Protein AF-A0A2D4G549-F1 (afdb_monomer_lite)

InterPro domains:
  IPR012918 RTP801-like [PF07809] (9-98)
  IPR012918 RTP801-like [PTHR12478] (1-100)
  IPR038281 RTP801-like, C-terminal domain superfamily [G3DSA:3.90.470.40] (1-102)

Foldseek 3Di:
DVVLQVLQCQFDFPDNDGDHDGDDPVRVVVVVVVQQVVQVPPVVGSQLEWEFEWEDEDPDIGGRDTDRNHPVHHRPYYDYHYHYDDPPPDVVVCVVPVPDDD

pLDDT: mean 87.54, std 15.13, range [37.81, 98.56]

Structure (mmCIF, N/CA/C/O backbone):
data_AF-A0A2D4G549-F1
#
_entry.id   AF-A0A2D4G549-F1
#
loop_
_atom_site.group_PDB
_atom_site.id
_atom_site.type_symbol
_atom_site.label_atom_id
_atom_site.label_alt_id
_atom_site.label_comp_id
_atom_site.label_asym_id
_atom_site.label_entity_id
_atom_site.label_seq_id
_atom_site.pdbx_PDB_ins_code
_atom_site.Cartn_x
_atom_site.Cartn_y
_atom_site.Cartn_z
_atom_site.occupancy
_atom_site.B_iso_or_equiv
_atom_site.auth_seq_id
_atom_site.auth_comp_id
_atom_site.auth_asym_id
_atom_site.auth_atom_i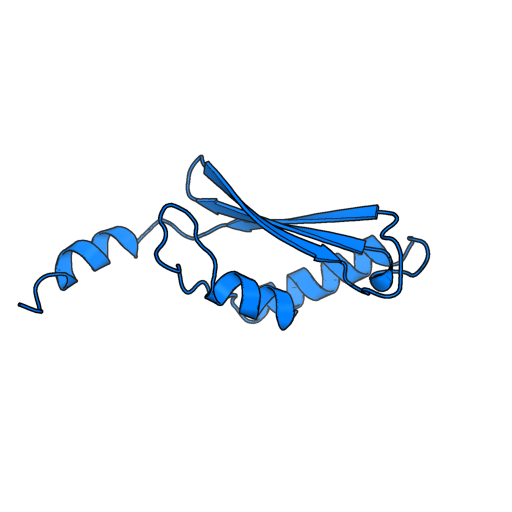d
_atom_site.pdbx_PDB_model_num
ATOM 1 N N . MET A 1 1 ? 3.220 7.361 0.891 1.00 92.62 1 MET A N 1
ATOM 2 C CA . MET A 1 1 ? 2.599 7.597 2.219 1.00 92.62 1 MET A CA 1
ATOM 3 C C . MET A 1 1 ? 1.684 8.809 2.305 1.00 92.62 1 MET A C 1
ATOM 5 O O . MET A 1 1 ? 0.569 8.623 2.769 1.00 92.62 1 MET A O 1
ATOM 9 N N . LYS A 1 2 ? 2.079 10.014 1.854 1.00 93.94 2 LYS A N 1
ATOM 10 C CA . LYS A 1 2 ? 1.212 11.214 1.942 1.00 93.94 2 LYS A CA 1
ATOM 11 C C . LYS A 1 2 ? -0.199 10.992 1.378 1.00 93.94 2 LYS A C 1
ATOM 13 O O . LYS A 1 2 ? -1.166 11.366 2.025 1.00 93.94 2 LYS A O 1
ATOM 18 N N . LEU A 1 3 ? -0.306 10.342 0.215 1.00 93.81 3 LEU A N 1
ATOM 19 C CA . LEU A 1 3 ? -1.595 10.036 -0.411 1.00 93.81 3 LEU A CA 1
ATOM 20 C C . LEU A 1 3 ? -2.472 9.145 0.481 1.00 93.81 3 LEU A C 1
ATOM 22 O O . LEU A 1 3 ? -3.582 9.542 0.800 1.00 93.81 3 LEU A O 1
ATOM 26 N N . ILE A 1 4 ? -1.929 8.034 0.992 1.00 95.75 4 ILE A N 1
ATOM 27 C CA . ILE A 1 4 ? -2.621 7.144 1.944 1.00 95.75 4 ILE A CA 1
ATOM 28 C C . ILE A 1 4 ? -3.131 7.931 3.162 1.00 95.75 4 ILE A C 1
ATOM 30 O O . ILE A 1 4 ? -4.281 7.779 3.556 1.00 95.75 4 ILE A O 1
ATOM 34 N N . GLN A 1 5 ? -2.314 8.819 3.739 1.00 95.81 5 GLN A N 1
ATOM 35 C CA . GLN A 1 5 ? -2.736 9.639 4.881 1.00 95.81 5 GLN A CA 1
ATOM 36 C C . GLN A 1 5 ? -3.872 10.611 4.525 1.00 95.81 5 GLN A C 1
ATOM 38 O O . GLN A 1 5 ? -4.798 10.783 5.315 1.00 95.81 5 GLN A O 1
ATOM 43 N N . VAL A 1 6 ? -3.823 11.242 3.347 1.00 94.62 6 VAL A N 1
ATOM 44 C CA . VAL A 1 6 ? -4.888 12.139 2.865 1.00 94.62 6 VAL A CA 1
ATOM 45 C C . VAL A 1 6 ? -6.180 11.367 2.597 1.00 94.62 6 VAL A C 1
ATOM 47 O O . VAL A 1 6 ? -7.251 11.842 2.976 1.00 94.62 6 VAL A O 1
ATOM 50 N N . THR A 1 7 ? -6.085 10.182 1.994 1.00 94.62 7 THR A N 1
ATOM 51 C CA . THR A 1 7 ? -7.215 9.273 1.773 1.00 94.62 7 THR A CA 1
ATOM 52 C C . THR A 1 7 ? -7.853 8.877 3.104 1.00 94.62 7 THR A C 1
ATOM 54 O O . THR A 1 7 ? -9.057 9.048 3.287 1.00 94.62 7 THR A O 1
ATOM 57 N N . LEU A 1 8 ? -7.050 8.452 4.085 1.00 93.94 8 LEU A N 1
ATOM 58 C CA . LEU A 1 8 ? -7.531 8.097 5.423 1.00 93.94 8 LEU A CA 1
ATOM 59 C C . LEU A 1 8 ? -8.208 9.270 6.141 1.00 93.94 8 LEU A C 1
ATOM 61 O O . LEU A 1 8 ? -9.239 9.081 6.782 1.00 93.94 8 LEU A O 1
ATOM 65 N N . ASN A 1 9 ? -7.698 10.494 5.984 1.00 92.31 9 ASN A N 1
ATOM 66 C CA . ASN A 1 9 ? -8.312 11.689 6.570 1.00 92.31 9 ASN A CA 1
ATOM 67 C C . ASN A 1 9 ? -9.735 11.956 6.031 1.00 92.31 9 ASN A C 1
ATOM 69 O O . ASN A 1 9 ? -10.553 12.586 6.702 1.00 92.31 9 ASN A O 1
ATOM 73 N N . LYS A 1 10 ? -10.043 11.466 4.826 1.00 90.50 10 LYS A N 1
ATOM 74 C CA . LYS A 1 10 ? -11.338 11.639 4.151 1.00 90.50 10 LYS A CA 1
ATOM 75 C C . LYS A 1 10 ? -12.187 10.361 4.135 1.00 90.50 10 LYS A C 1
ATOM 77 O O . LYS A 1 10 ? -13.270 10.379 3.548 1.00 90.50 10 LYS A O 1
ATOM 82 N N . ALA A 1 11 ? -11.722 9.279 4.762 1.00 89.38 11 ALA A N 1
ATOM 83 C CA . ALA A 1 11 ? -12.349 7.964 4.692 1.00 89.38 11 ALA A CA 1
ATOM 84 C C . ALA A 1 11 ? -13.785 7.975 5.238 1.00 89.38 11 ALA A C 1
ATOM 86 O O . ALA A 1 11 ? -14.099 8.670 6.203 1.00 89.38 11 ALA A O 1
ATOM 87 N N . LYS A 1 12 ? -14.671 7.174 4.643 1.00 86.69 12 LYS A N 1
ATOM 88 C CA . LYS A 1 12 ? -16.075 7.033 5.055 1.00 86.69 12 LYS A CA 1
ATOM 89 C C . LYS A 1 12 ? -16.343 5.572 5.409 1.00 86.69 12 LYS A C 1
ATOM 91 O O . LYS A 1 12 ? -16.543 4.766 4.515 1.00 86.69 12 LYS A O 1
ATOM 96 N N . LEU A 1 13 ? -16.310 5.230 6.700 1.00 82.12 13 LEU A N 1
ATOM 97 C CA . LEU A 1 13 ? -16.409 3.828 7.141 1.00 82.12 13 LEU A CA 1
ATOM 98 C C . LEU A 1 13 ? -17.861 3.320 7.248 1.00 82.12 13 LEU A C 1
ATOM 100 O O . LEU A 1 13 ? -18.165 2.232 6.791 1.00 82.12 13 LEU A O 1
ATOM 104 N N . TYR A 1 14 ? -18.781 4.099 7.829 1.00 67.94 14 TYR A N 1
ATOM 105 C CA . TYR A 1 14 ? -20.170 3.647 8.075 1.00 67.94 14 TYR A CA 1
ATOM 106 C C . TYR A 1 14 ? -21.254 4.648 7.657 1.00 67.94 14 TYR A C 1
ATOM 108 O O . TYR A 1 14 ? -22.442 4.360 7.759 1.00 67.94 14 TYR A O 1
ATOM 116 N N . SER A 1 15 ? -20.878 5.855 7.235 1.00 67.38 15 SER A N 1
ATOM 117 C CA . SER A 1 15 ? -21.832 6.907 6.876 1.00 67.38 15 SER A CA 1
ATOM 118 C C . SER A 1 15 ? -21.233 7.845 5.836 1.00 67.38 15 SER A C 1
ATOM 120 O O . SER A 1 15 ? -20.021 7.863 5.632 1.00 67.38 15 SER A O 1
ATOM 122 N N . ASN A 1 16 ? -22.059 8.713 5.251 1.00 65.25 16 ASN A N 1
ATOM 123 C CA . ASN A 1 16 ? -21.572 9.782 4.377 1.00 65.25 16 ASN A CA 1
ATOM 124 C C . ASN A 1 16 ? -20.676 10.815 5.091 1.00 65.25 16 ASN A C 1
ATOM 126 O O . ASN A 1 16 ? -20.091 11.665 4.413 1.00 65.25 16 ASN A O 1
ATOM 130 N N . ARG A 1 17 ? -20.543 10.758 6.428 1.00 68.81 17 ARG A N 1
ATOM 131 C CA . ARG A 1 17 ? -19.662 11.646 7.193 1.00 68.81 17 ARG A CA 1
ATOM 132 C C . ARG A 1 17 ? -18.212 11.137 7.180 1.00 68.81 17 ARG A C 1
ATOM 134 O O . ARG A 1 17 ? -17.979 9.963 7.478 1.00 68.81 17 ARG A O 1
ATOM 141 N N . PRO A 1 18 ? -17.232 12.011 6.887 1.00 72.62 18 PRO A N 1
ATOM 142 C CA . PRO A 1 18 ? -15.824 11.641 6.890 1.00 72.62 18 PRO A CA 1
ATOM 143 C C . PRO A 1 18 ? -15.350 11.301 8.307 1.00 72.62 18 PRO A C 1
ATOM 145 O O . PRO A 1 18 ? -15.545 12.061 9.256 1.00 72.62 18 PRO A O 1
ATOM 148 N N . SER A 1 19 ? -14.700 10.151 8.431 1.00 75.06 19 SER A N 1
ATOM 149 C CA . SER A 1 19 ? -13.953 9.709 9.601 1.00 75.06 19 SER A CA 1
ATOM 150 C C . SER A 1 19 ? -12.528 10.221 9.415 1.00 75.06 19 SER A C 1
ATOM 152 O O . SER A 1 19 ? -11.808 9.728 8.557 1.00 75.06 19 SER A O 1
ATOM 154 N N . ARG A 1 20 ? -12.132 11.269 10.145 1.00 86.25 20 ARG A N 1
ATOM 155 C CA . ARG A 1 20 ? -10.791 11.870 10.031 1.00 86.25 20 ARG A CA 1
ATOM 156 C C . ARG A 1 20 ? -9.730 10.948 10.640 1.00 86.25 20 ARG A C 1
ATOM 158 O O . ARG A 1 20 ? -9.278 11.188 11.757 1.00 86.25 20 ARG A O 1
ATOM 165 N N . LEU A 1 21 ? -9.386 9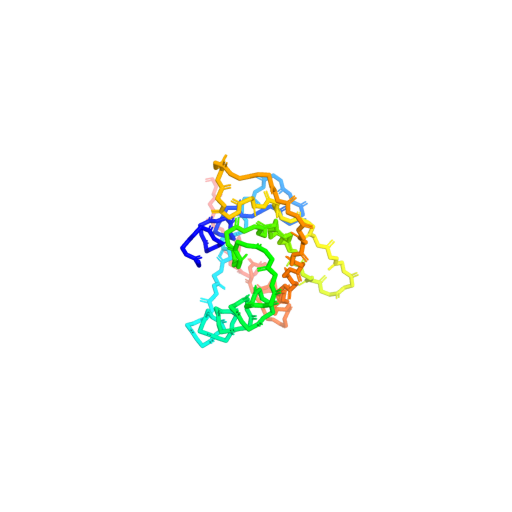.866 9.945 1.00 91.12 21 LEU A N 1
ATOM 166 C CA . LEU A 1 21 ? -8.429 8.875 10.430 1.00 91.12 21 LEU A CA 1
ATOM 167 C C . LEU A 1 21 ? -6.996 9.394 10.275 1.00 91.12 21 LEU A C 1
ATOM 169 O O . LEU A 1 21 ? -6.644 10.013 9.270 1.00 91.12 21 LEU A O 1
ATOM 173 N N . CYS A 1 22 ? -6.163 9.095 11.268 1.00 92.25 22 CYS A N 1
ATOM 174 C CA . CYS A 1 22 ? -4.754 9.468 11.300 1.00 92.25 22 CYS A CA 1
ATOM 175 C C . CYS A 1 22 ? -3.892 8.227 11.534 1.00 92.25 22 CYS A C 1
ATOM 177 O O . CYS A 1 22 ? -4.270 7.334 12.291 1.00 92.25 22 CYS A O 1
ATOM 179 N N . MET A 1 23 ? -2.716 8.192 10.908 1.00 93.12 23 MET A N 1
ATOM 180 C CA . MET A 1 23 ? -1.716 7.150 11.142 1.00 93.12 23 MET A CA 1
ATOM 181 C C . MET A 1 23 ? -0.643 7.662 12.112 1.00 93.12 23 MET A C 1
ATOM 183 O O . MET A 1 23 ? -0.123 8.756 11.880 1.00 93.12 23 MET A O 1
ATOM 187 N N . PRO A 1 24 ? -0.265 6.888 13.144 1.00 94.69 24 PRO A N 1
ATOM 188 C CA . PRO A 1 24 ? 0.924 7.167 13.949 1.00 94.69 24 PRO A CA 1
ATOM 189 C C . PRO A 1 24 ? 2.206 7.175 13.102 1.00 94.69 24 PRO A C 1
ATOM 191 O O . PRO A 1 24 ? 2.309 6.435 12.120 1.00 94.69 24 PRO A O 1
ATOM 194 N N . ASN A 1 25 ? 3.206 7.970 13.489 1.00 94.38 25 ASN A N 1
ATOM 195 C CA . ASN A 1 25 ? 4.462 8.115 12.735 1.00 94.38 25 ASN A CA 1
ATOM 196 C C . ASN A 1 25 ? 5.242 6.796 12.626 1.00 94.38 25 ASN A C 1
ATOM 198 O O . ASN A 1 25 ? 5.819 6.477 11.581 1.00 94.38 25 ASN A O 1
ATOM 202 N N . GLU A 1 26 ? 5.215 5.997 13.686 1.00 95.88 26 GLU A N 1
ATOM 203 C CA . GLU A 1 26 ? 5.835 4.677 13.747 1.00 95.88 26 GLU A CA 1
ATOM 204 C C . GLU A 1 26 ? 5.165 3.733 12.743 1.00 95.88 26 GLU A C 1
ATOM 206 O O . GLU A 1 26 ? 5.853 3.060 11.972 1.00 95.88 26 GLU A O 1
ATOM 211 N N . LEU A 1 27 ? 3.827 3.760 12.676 1.00 96.31 27 LEU A N 1
ATOM 212 C CA . LEU A 1 27 ? 3.052 2.965 11.724 1.00 96.31 27 LEU A CA 1
ATOM 213 C C . LEU A 1 27 ? 3.353 3.382 10.281 1.00 96.31 27 LEU A C 1
ATOM 215 O O . LEU A 1 27 ? 3.549 2.523 9.426 1.00 96.31 27 LEU A O 1
ATOM 219 N N . ILE A 1 28 ? 3.448 4.687 10.002 1.00 97.12 28 ILE A N 1
ATOM 220 C CA . ILE A 1 28 ? 3.833 5.193 8.675 1.00 97.12 28 ILE A CA 1
ATOM 221 C C . ILE A 1 28 ? 5.201 4.636 8.274 1.00 97.12 28 ILE A C 1
ATOM 223 O O . ILE A 1 28 ? 5.372 4.170 7.146 1.00 97.12 28 ILE A O 1
ATOM 227 N N . THR A 1 29 ? 6.167 4.656 9.192 1.00 97.62 29 THR A N 1
ATOM 228 C CA . THR A 1 29 ? 7.530 4.175 8.937 1.00 97.62 29 THR A CA 1
ATOM 229 C C . THR A 1 29 ? 7.556 2.672 8.661 1.00 97.62 29 THR A C 1
ATOM 231 O O . THR A 1 29 ? 8.196 2.237 7.704 1.00 97.62 29 THR A O 1
ATOM 234 N N . GLN A 1 30 ? 6.843 1.880 9.465 1.00 98.06 30 GLN A N 1
ATOM 235 C CA . GLN A 1 30 ? 6.759 0.427 9.298 1.00 98.06 30 GLN A CA 1
ATOM 236 C C . GLN A 1 30 ? 6.073 0.046 7.985 1.00 98.06 30 GLN A C 1
ATOM 238 O O . GLN A 1 30 ? 6.643 -0.707 7.200 1.00 98.06 30 GLN A O 1
ATOM 243 N N . VAL A 1 31 ? 4.910 0.638 7.697 1.00 98.00 31 VAL A N 1
ATOM 244 C CA . VAL A 1 31 ? 4.175 0.394 6.448 1.00 98.00 31 VAL A CA 1
ATOM 245 C C . VAL A 1 31 ? 5.021 0.780 5.235 1.00 98.00 31 VAL A C 1
ATOM 247 O O . VAL A 1 31 ? 5.066 0.037 4.263 1.00 98.00 31 VAL A O 1
ATOM 250 N N . SER A 1 32 ? 5.750 1.900 5.290 1.00 97.50 32 SER A N 1
ATOM 251 C CA . SER A 1 32 ? 6.630 2.312 4.185 1.00 97.50 32 SER A CA 1
ATOM 252 C C . SER A 1 32 ? 7.704 1.272 3.879 1.00 97.50 32 SER A C 1
ATOM 254 O O . SER A 1 32 ? 7.942 0.958 2.715 1.00 97.50 32 SER A O 1
ATOM 256 N N . LYS A 1 33 ? 8.362 0.752 4.923 1.00 98.31 33 LYS A N 1
ATOM 257 C CA . LYS A 1 33 ? 9.412 -0.262 4.781 1.00 98.31 33 LYS A CA 1
ATOM 258 C C . LYS A 1 33 ? 8.852 -1.554 4.200 1.00 98.31 33 LYS A C 1
ATOM 260 O O . LYS A 1 33 ? 9.458 -2.102 3.288 1.00 98.31 33 LYS A O 1
ATOM 265 N N . GLU A 1 34 ? 7.692 -1.988 4.681 1.00 98.44 34 GLU A N 1
ATOM 266 C CA . GLU A 1 34 ? 7.068 -3.229 4.228 1.00 98.44 34 GLU A CA 1
ATOM 267 C C . GLU A 1 34 ? 6.600 -3.146 2.771 1.00 98.44 34 GLU A C 1
ATOM 269 O O . GLU A 1 34 ? 6.902 -4.031 1.977 1.00 98.44 34 GLU A O 1
ATOM 274 N N . LEU A 1 35 ? 5.954 -2.042 2.373 1.00 98.25 35 LEU A N 1
ATOM 275 C CA . LEU A 1 35 ? 5.547 -1.831 0.979 1.00 98.25 35 LEU A CA 1
ATOM 276 C C . LEU A 1 35 ? 6.749 -1.878 0.024 1.00 98.25 35 LEU A C 1
ATOM 278 O O . LEU A 1 35 ? 6.662 -2.468 -1.050 1.00 98.25 35 LEU A O 1
ATOM 282 N N . LEU A 1 36 ? 7.880 -1.281 0.416 1.00 98.31 36 LEU A N 1
ATOM 283 C CA . LEU A 1 36 ? 9.114 -1.340 -0.370 1.00 98.31 36 LEU A CA 1
ATOM 284 C C . LEU A 1 36 ? 9.718 -2.747 -0.394 1.00 98.31 36 LEU A C 1
ATOM 286 O O . LEU A 1 36 ? 10.192 -3.178 -1.442 1.00 98.31 36 LEU A O 1
ATOM 290 N N . HIS A 1 37 ? 9.703 -3.453 0.738 1.00 98.25 37 HIS A N 1
ATOM 291 C CA . HIS A 1 37 ? 10.237 -4.808 0.846 1.00 98.25 37 HIS A CA 1
ATOM 292 C C . HIS A 1 37 ? 9.487 -5.785 -0.063 1.00 98.25 37 HIS A C 1
ATOM 294 O O . HIS A 1 37 ? 10.118 -6.491 -0.850 1.00 98.25 37 HIS A O 1
ATOM 300 N N . LEU A 1 38 ? 8.152 -5.766 -0.008 1.00 98.31 38 LEU A N 1
ATOM 301 C CA . LEU A 1 38 ? 7.299 -6.625 -0.828 1.00 98.31 38 LEU A CA 1
ATOM 302 C C . LEU A 1 38 ? 7.420 -6.290 -2.317 1.00 98.31 38 LEU A C 1
ATOM 304 O O . LEU A 1 38 ? 7.487 -7.188 -3.148 1.00 98.31 38 LEU A O 1
ATOM 308 N N . ALA A 1 39 ? 7.511 -5.005 -2.661 1.00 98.38 39 ALA A N 1
ATOM 309 C CA . ALA A 1 39 ? 7.582 -4.583 -4.053 1.00 98.38 39 ALA A CA 1
ATOM 310 C C . ALA A 1 39 ? 8.969 -4.746 -4.698 1.00 98.38 39 ALA A C 1
ATOM 312 O O . ALA A 1 39 ? 9.070 -4.686 -5.918 1.00 98.38 39 ALA A O 1
ATOM 313 N N . TYR A 1 40 ? 10.052 -4.921 -3.930 1.00 97.00 40 TYR A N 1
ATOM 314 C CA . TYR A 1 40 ? 11.422 -4.898 -4.471 1.00 97.00 40 TYR A CA 1
ATOM 315 C C . TYR A 1 40 ? 11.681 -5.952 -5.562 1.00 97.00 40 TYR A C 1
ATOM 317 O O . TYR A 1 40 ? 12.502 -5.726 -6.450 1.00 97.00 40 TYR A O 1
ATOM 325 N N . ARG A 1 41 ? 10.993 -7.099 -5.507 1.00 96.12 41 ARG A N 1
ATOM 326 C CA . ARG A 1 41 ? 11.166 -8.195 -6.476 1.00 96.12 41 ARG A CA 1
ATOM 327 C C . ARG A 1 41 ? 10.197 -8.128 -7.655 1.00 96.12 41 ARG A C 1
ATOM 329 O O . ARG A 1 41 ? 10.311 -8.950 -8.559 1.00 96.12 41 ARG A O 1
ATOM 336 N N . GLU A 1 42 ? 9.287 -7.163 -7.651 1.00 98.44 42 GLU A N 1
ATOM 337 C CA . GLU A 1 42 ? 8.269 -7.022 -8.681 1.00 98.44 42 GLU A CA 1
ATOM 338 C C . GLU A 1 42 ? 8.758 -6.143 -9.842 1.00 98.44 42 GLU A C 1
ATOM 340 O O . GLU A 1 42 ? 9.541 -5.202 -9.638 1.00 98.44 42 GLU A O 1
ATOM 345 N N . PRO A 1 43 ? 8.292 -6.395 -11.079 1.00 97.00 43 PRO A N 1
ATOM 346 C CA . PRO A 1 43 ? 8.530 -5.497 -12.201 1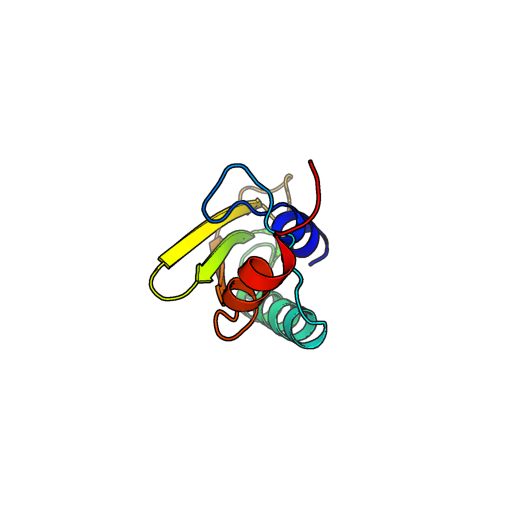.00 97.00 43 PRO A CA 1
ATOM 347 C C . PRO A 1 43 ? 8.116 -4.061 -11.860 1.00 97.00 43 PRO A C 1
ATOM 349 O O . PRO A 1 43 ? 7.056 -3.823 -11.286 1.00 97.00 43 PRO A O 1
ATOM 352 N N . CYS A 1 44 ? 8.964 -3.092 -12.214 1.00 97.06 44 CYS A N 1
ATOM 353 C CA . CYS A 1 44 ? 8.782 -1.667 -11.895 1.00 97.06 44 CYS A CA 1
ATOM 354 C C . CYS A 1 44 ? 8.773 -1.324 -10.388 1.00 97.06 44 CYS A C 1
ATOM 356 O O . CYS A 1 44 ? 8.567 -0.159 -10.028 1.00 97.06 44 CYS A O 1
ATOM 358 N N . GLY A 1 45 ? 9.052 -2.288 -9.505 1.00 98.12 45 GLY A N 1
ATOM 359 C CA . GLY A 1 45 ? 9.045 -2.098 -8.060 1.00 98.12 45 GLY A CA 1
ATOM 360 C C . GLY A 1 45 ? 7.703 -1.570 -7.552 1.00 98.12 45 GLY A C 1
ATOM 361 O O . GLY A 1 45 ? 6.645 -1.848 -8.111 1.00 98.12 45 GLY A O 1
ATOM 362 N N . LEU A 1 46 ? 7.738 -0.711 -6.528 1.00 98.00 46 LEU A N 1
ATOM 363 C CA . LEU A 1 46 ? 6.520 -0.141 -5.932 1.00 98.00 46 LEU A CA 1
ATOM 364 C C . LEU A 1 46 ? 5.661 0.649 -6.936 1.00 98.00 46 LEU A C 1
ATOM 366 O O . LEU A 1 46 ? 4.460 0.779 -6.734 1.00 98.00 46 LEU A O 1
ATOM 370 N N . ARG A 1 47 ? 6.244 1.157 -8.029 1.00 98.00 47 ARG A N 1
ATOM 371 C CA . ARG A 1 47 ? 5.501 1.900 -9.060 1.00 98.00 47 ARG A CA 1
ATOM 372 C C . ARG A 1 47 ? 4.508 1.018 -9.819 1.00 98.00 47 ARG A C 1
ATOM 374 O O . ARG A 1 47 ? 3.500 1.534 -10.281 1.00 98.00 47 ARG A O 1
ATOM 381 N N . GLY A 1 48 ? 4.777 -0.285 -9.926 1.00 98.12 48 GLY A N 1
ATOM 382 C CA . GLY A 1 48 ? 3.876 -1.260 -10.552 1.00 98.12 48 GLY A CA 1
ATOM 383 C C . GLY A 1 48 ? 2.737 -1.734 -9.643 1.00 98.12 48 GLY A C 1
ATOM 384 O O . GLY A 1 48 ? 1.956 -2.590 -10.054 1.00 98.12 48 GLY A O 1
ATOM 385 N N . ALA A 1 49 ? 2.640 -1.213 -8.415 1.00 98.31 49 ALA A N 1
ATOM 386 C CA . ALA A 1 49 ? 1.658 -1.662 -7.440 1.00 98.31 49 ALA A CA 1
ATOM 387 C C . ALA A 1 49 ? 0.310 -0.938 -7.579 1.00 98.31 49 ALA A C 1
ATOM 389 O O . ALA A 1 49 ? 0.244 0.290 -7.716 1.00 98.31 49 ALA A O 1
ATOM 390 N N . LEU A 1 50 ? -0.769 -1.701 -7.410 1.00 98.44 50 LEU A N 1
ATOM 391 C CA . LEU A 1 50 ? -2.066 -1.201 -6.963 1.00 98.44 50 LEU A CA 1
ATOM 392 C C . LEU A 1 50 ? -2.153 -1.389 -5.445 1.00 98.44 50 LEU A C 1
ATOM 394 O O . LEU A 1 50 ? -2.068 -2.512 -4.951 1.00 98.44 50 LEU A O 1
ATOM 398 N N . ILE A 1 51 ? -2.306 -0.307 -4.688 1.00 98.38 51 ILE A N 1
ATOM 399 C CA . ILE A 1 51 ? -2.512 -0.384 -3.239 1.00 98.38 51 ILE A CA 1
ATOM 400 C C . ILE A 1 51 ? -4.011 -0.457 -2.972 1.00 98.38 51 ILE A C 1
ATOM 402 O O . ILE A 1 51 ? -4.732 0.497 -3.246 1.00 98.38 51 ILE A O 1
ATOM 406 N N . ASP A 1 52 ? -4.461 -1.569 -2.405 1.00 98.31 52 ASP A N 1
ATOM 407 C CA . ASP A 1 52 ? -5.841 -1.773 -1.965 1.00 98.31 52 ASP A CA 1
ATOM 408 C C . ASP A 1 52 ? -5.929 -1.457 -0.465 1.00 98.31 52 ASP A C 1
ATOM 410 O O . ASP A 1 52 ? -5.409 -2.198 0.370 1.00 98.31 52 ASP A O 1
ATOM 414 N N . LEU A 1 53 ? -6.473 -0.286 -0.118 1.00 97.88 53 LEU A N 1
ATOM 415 C CA . LEU A 1 53 ? -6.463 0.243 1.246 1.00 97.88 53 LEU A CA 1
ATOM 416 C C . LEU A 1 53 ? -7.760 -0.102 1.976 1.00 97.88 53 LEU A C 1
ATOM 418 O O . LEU A 1 53 ? -8.833 0.384 1.614 1.00 97.88 53 LEU A O 1
ATOM 422 N N . CYS A 1 54 ? -7.636 -0.834 3.081 1.00 95.81 54 CYS A N 1
ATOM 423 C CA . CYS A 1 54 ? -8.755 -1.272 3.905 1.00 95.81 54 CYS A CA 1
ATOM 424 C C . CYS A 1 54 ? -8.586 -0.854 5.370 1.00 95.81 54 CYS A C 1
ATOM 426 O O . CYS A 1 54 ? -7.471 -0.777 5.894 1.00 95.81 54 CYS A O 1
ATOM 428 N N . VAL A 1 55 ? -9.706 -0.613 6.057 1.00 94.81 55 VAL A N 1
ATOM 429 C CA . VAL A 1 55 ? -9.744 -0.328 7.497 1.00 94.81 55 VAL A CA 1
ATOM 430 C C . VAL A 1 55 ? -10.661 -1.317 8.206 1.00 94.81 55 VAL A C 1
ATOM 432 O O . VAL A 1 55 ? -11.872 -1.337 8.001 1.00 94.81 55 VAL A O 1
ATOM 435 N N . GLU A 1 56 ? -10.084 -2.108 9.097 1.00 92.81 56 GLU A N 1
ATOM 436 C CA . GLU A 1 56 ? -10.792 -2.991 10.011 1.00 92.81 56 GLU A CA 1
ATOM 437 C C . GLU A 1 56 ? -11.281 -2.239 11.252 1.00 92.81 56 GLU A C 1
ATOM 439 O O . GLU A 1 56 ? -10.525 -1.524 11.917 1.00 92.81 56 GLU A O 1
ATOM 444 N N . GLN A 1 57 ? -12.545 -2.461 11.611 1.00 87.31 57 GLN A N 1
ATOM 445 C CA . GLN A 1 57 ? -13.148 -1.996 12.855 1.00 87.31 57 GLN A CA 1
ATOM 446 C C . GLN A 1 57 ? -14.018 -3.109 13.456 1.00 87.31 57 GLN A C 1
ATOM 448 O O . GLN A 1 57 ? -15.108 -3.424 12.972 1.00 87.31 57 GLN A O 1
ATOM 453 N N . GLY A 1 58 ? -13.543 -3.712 14.548 1.00 85.00 58 GLY A N 1
ATOM 454 C CA . GLY A 1 58 ? -14.213 -4.856 15.166 1.00 85.00 58 GLY A CA 1
ATOM 455 C C . GLY A 1 58 ? -14.222 -6.072 14.235 1.00 85.00 58 GLY A C 1
ATOM 456 O O . GLY A 1 58 ? -13.167 -6.617 13.940 1.00 85.00 58 GLY A O 1
ATOM 457 N N . LYS A 1 59 ? -15.412 -6.507 13.799 1.00 85.50 59 LYS A N 1
ATOM 458 C CA . LYS A 1 59 ? -15.591 -7.630 12.854 1.00 85.50 59 LYS A CA 1
ATOM 459 C C . LYS A 1 59 ? -15.774 -7.188 11.396 1.00 85.50 59 LYS A C 1
ATOM 461 O O . LYS A 1 59 ? -15.914 -8.041 10.528 1.00 85.50 59 LYS A O 1
ATOM 466 N N . ALA A 1 60 ? -15.841 -5.884 11.136 1.00 87.62 60 ALA A N 1
ATOM 467 C CA . ALA A 1 60 ? -16.025 -5.348 9.793 1.00 87.62 60 ALA A CA 1
ATOM 468 C C . ALA A 1 60 ? -14.681 -4.915 9.198 1.00 87.62 60 ALA A C 1
ATOM 470 O O . ALA A 1 60 ? -13.834 -4.383 9.916 1.00 87.62 60 ALA A O 1
ATOM 471 N N . CYS A 1 61 ? -14.531 -5.091 7.887 1.00 91.44 61 CYS A N 1
ATOM 472 C CA . CYS A 1 61 ? -13.417 -4.573 7.102 1.00 91.44 61 CYS A CA 1
ATOM 473 C C . CYS A 1 61 ? -13.980 -3.676 5.998 1.00 91.44 61 CYS A C 1
ATOM 475 O O . CYS A 1 61 ? -14.807 -4.115 5.200 1.00 91.44 61 CYS A O 1
ATOM 477 N N . HIS A 1 62 ? -13.572 -2.411 5.997 1.00 92.06 62 HIS A N 1
ATOM 478 C CA . HIS A 1 62 ? -14.059 -1.395 5.071 1.00 92.06 62 HIS A CA 1
ATOM 479 C C . HIS A 1 62 ? -13.029 -1.148 3.987 1.00 92.06 62 HIS A C 1
ATOM 481 O O . HIS A 1 62 ? -11.921 -0.708 4.292 1.00 92.06 62 HIS A O 1
ATOM 487 N N . SER A 1 63 ? -13.410 -1.370 2.732 1.00 94.38 63 SER A N 1
ATOM 488 C CA . SER A 1 63 ? -12.631 -0.897 1.588 1.00 94.38 63 SER A CA 1
ATOM 489 C C . SER A 1 63 ? -12.666 0.630 1.563 1.00 94.38 63 SER A C 1
ATOM 491 O O . SER A 1 63 ? -13.744 1.222 1.520 1.00 94.38 63 SER A O 1
ATOM 493 N N . VAL A 1 64 ? -11.499 1.271 1.606 1.00 94.75 64 VAL A N 1
ATOM 494 C CA . VAL A 1 64 ? -11.379 2.735 1.600 1.00 94.75 64 VAL A CA 1
ATOM 495 C C . VAL A 1 64 ? -11.149 3.244 0.186 1.00 94.75 64 VAL A C 1
ATOM 497 O O . VAL A 1 64 ? -11.914 4.079 -0.287 1.00 94.75 64 VAL A O 1
ATOM 500 N N . GLU A 1 65 ? -10.097 2.766 -0.479 1.00 95.75 65 GLU A N 1
ATOM 501 C CA . GLU A 1 65 ? -9.726 3.205 -1.826 1.00 95.75 65 GLU A CA 1
ATOM 502 C C . GLU A 1 65 ? -8.728 2.230 -2.462 1.00 95.75 65 GLU A C 1
ATOM 504 O O . GLU A 1 65 ? -7.918 1.619 -1.764 1.00 95.75 65 GLU A O 1
ATOM 509 N N . GLN A 1 66 ? -8.745 2.146 -3.793 1.00 97.19 66 GLN A N 1
ATOM 510 C CA . GLN A 1 66 ? -7.693 1.506 -4.578 1.00 97.19 66 GLN A CA 1
ATOM 511 C C . GLN A 1 66 ? -6.837 2.576 -5.252 1.00 97.19 66 GLN A C 1
ATOM 513 O O . GLN A 1 66 ? -7.348 3.441 -5.961 1.00 97.19 66 GLN A O 1
ATOM 518 N N . ILE A 1 67 ? -5.530 2.527 -5.015 1.00 97.00 67 ILE A N 1
ATOM 519 C CA . ILE A 1 67 ? -4.587 3.580 -5.388 1.00 97.00 67 ILE A CA 1
ATOM 520 C C . ILE A 1 67 ? -3.516 2.985 -6.298 1.00 97.00 67 ILE A C 1
ATOM 522 O O . ILE A 1 67 ? -2.638 2.253 -5.837 1.00 97.00 67 ILE A O 1
ATOM 526 N N . ALA A 1 68 ? -3.548 3.326 -7.586 1.00 97.38 68 ALA A N 1
ATOM 527 C CA . ALA A 1 68 ? -2.417 3.060 -8.472 1.00 97.38 68 ALA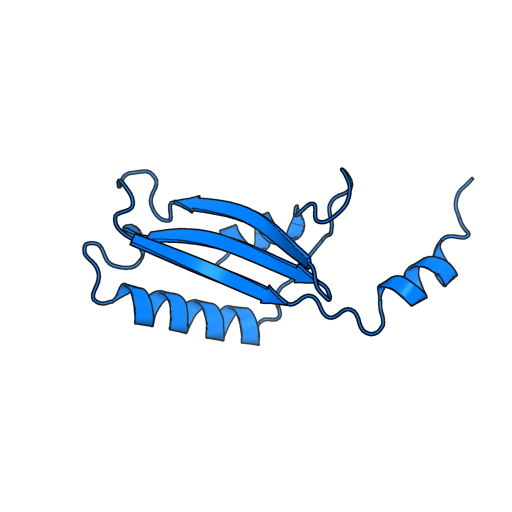 A CA 1
ATOM 528 C C . ALA A 1 68 ? -1.241 3.953 -8.048 1.00 97.38 68 ALA A C 1
ATOM 530 O O . ALA A 1 68 ? -1.390 5.174 -7.963 1.00 97.38 68 ALA A O 1
ATOM 531 N N . VAL A 1 69 ? -0.084 3.356 -7.741 1.00 96.94 69 VAL A N 1
ATOM 532 C CA . VAL A 1 69 ? 1.070 4.122 -7.236 1.00 96.94 69 VAL A CA 1
ATOM 533 C C . VAL A 1 69 ? 1.627 5.068 -8.298 1.00 96.94 69 VAL A C 1
ATOM 535 O O . VAL A 1 69 ? 2.013 6.192 -7.973 1.00 96.94 69 VAL A O 1
ATOM 538 N N . ASP A 1 70 ? 1.658 4.624 -9.552 1.00 97.38 70 ASP A N 1
ATOM 539 C CA . ASP A 1 70 ? 2.099 5.415 -10.694 1.00 97.38 70 ASP A CA 1
ATOM 540 C C . ASP A 1 70 ? 1.010 5.403 -11.783 1.00 97.38 70 ASP A C 1
ATOM 542 O O . ASP A 1 70 ? 0.773 4.357 -12.385 1.00 97.38 70 ASP A O 1
ATOM 546 N N . PRO A 1 71 ? 0.343 6.539 -12.070 1.00 95.00 71 PRO A N 1
ATOM 547 C CA . PRO A 1 71 ? -0.735 6.597 -13.058 1.00 95.00 71 PRO A CA 1
ATOM 548 C C . PRO A 1 71 ? -0.253 6.420 -14.506 1.00 95.00 71 PRO A C 1
ATOM 550 O O . PRO A 1 71 ? -1.077 6.273 -15.404 1.00 95.00 71 PRO A O 1
ATOM 553 N N . SER A 1 72 ? 1.061 6.459 -14.755 1.00 97.62 72 SER A N 1
ATOM 554 C CA . SER A 1 72 ? 1.639 6.213 -16.083 1.00 97.62 72 SER A CA 1
ATOM 555 C C . SER A 1 72 ? 1.882 4.730 -16.380 1.00 97.62 72 SER A C 1
ATOM 557 O O . SER A 1 72 ? 2.232 4.385 -17.509 1.00 97.62 72 SER A O 1
ATOM 559 N N . LEU A 1 73 ? 1.703 3.854 -15.387 1.00 97.06 73 LEU A N 1
ATOM 560 C CA . LEU A 1 73 ? 1.916 2.415 -15.499 1.00 97.06 73 LEU A CA 1
ATOM 561 C C . LEU A 1 73 ? 0.605 1.661 -15.277 1.00 97.06 73 LEU A C 1
ATOM 563 O O . LEU A 1 73 ? -0.217 2.040 -14.445 1.00 97.06 73 LEU A O 1
ATOM 567 N N . VAL A 1 74 ? 0.432 0.549 -15.991 1.00 97.94 74 VAL A N 1
ATOM 568 C CA . VAL A 1 74 ? -0.603 -0.432 -15.648 1.00 97.94 74 VAL A CA 1
ATOM 569 C C . VAL A 1 74 ? -0.095 -1.233 -14.446 1.00 97.94 74 VAL A C 1
ATOM 571 O O . VAL A 1 74 ? 0.984 -1.822 -14.554 1.00 97.94 74 VAL A O 1
ATOM 574 N N . PRO A 1 75 ? -0.821 -1.275 -13.315 1.00 98.12 75 PRO A N 1
ATOM 575 C CA . PRO A 1 75 ? -0.415 -2.092 -12.181 1.00 98.12 75 PRO A CA 1
ATOM 576 C C . PRO A 1 75 ? -0.348 -3.576 -12.552 1.00 98.12 75 PRO A C 1
ATOM 578 O O . PRO A 1 75 ? -1.247 -4.093 -13.215 1.00 98.12 75 PRO A O 1
ATOM 581 N N . THR A 1 76 ? 0.699 -4.268 -12.112 1.00 97.88 76 THR A N 1
ATOM 582 C CA . THR A 1 76 ? 0.925 -5.695 -12.407 1.00 97.88 76 THR A CA 1
ATOM 583 C C . THR A 1 76 ? 0.742 -6.590 -11.186 1.00 97.88 76 THR A C 1
ATOM 585 O O . THR A 1 76 ? 0.577 -7.799 -11.331 1.00 97.88 76 THR A O 1
ATOM 588 N N . PHE A 1 77 ? 0.737 -6.002 -9.989 1.00 98.50 77 PHE A N 1
ATOM 589 C CA . PHE A 1 77 ? 0.496 -6.686 -8.726 1.00 98.50 77 PHE A CA 1
ATOM 590 C C . PHE A 1 77 ? -0.276 -5.782 -7.762 1.00 98.50 77 PHE A C 1
ATOM 592 O O . PHE A 1 77 ? -0.320 -4.557 -7.917 1.00 98.50 77 PHE A O 1
ATOM 599 N N . GLN A 1 78 ? -0.886 -6.395 -6.749 1.00 98.56 78 GLN A N 1
ATOM 600 C CA . GLN A 1 78 ? -1.659 -5.698 -5.729 1.00 98.56 78 GLN A CA 1
ATOM 601 C C . GLN A 1 78 ? -1.024 -5.880 -4.350 1.00 98.56 78 GLN A C 1
ATOM 603 O O . GLN A 1 78 ? -0.636 -6.985 -3.976 1.00 98.56 78 GLN A O 1
ATOM 608 N N . LEU A 1 79 ? -0.970 -4.797 -3.575 1.00 98.44 79 LEU A N 1
ATOM 609 C CA . LEU A 1 79 ? -0.629 -4.811 -2.154 1.00 98.44 79 LEU A CA 1
ATOM 610 C C . LEU A 1 79 ? -1.862 -4.389 -1.352 1.00 98.44 79 LEU A C 1
ATOM 612 O O . LEU A 1 79 ? -2.227 -3.212 -1.346 1.00 98.44 79 LEU A O 1
ATOM 616 N N . THR A 1 80 ? -2.502 -5.337 -0.666 1.00 98.38 80 THR A N 1
ATOM 617 C CA . THR A 1 80 ? -3.639 -5.033 0.213 1.00 98.38 80 THR A CA 1
ATOM 618 C C . THR A 1 80 ? -3.138 -4.585 1.586 1.00 98.38 80 THR A C 1
ATOM 620 O O . THR A 1 80 ? -2.574 -5.368 2.351 1.00 98.38 80 THR A O 1
ATOM 623 N N . LEU A 1 81 ? -3.343 -3.306 1.902 1.00 98.31 81 LEU A N 1
ATOM 624 C CA . LEU A 1 81 ? -2.968 -2.685 3.167 1.00 98.31 81 LEU A CA 1
ATOM 625 C C . LEU A 1 81 ? -4.180 -2.636 4.099 1.00 98.31 81 LEU A C 1
ATOM 627 O O . LEU A 1 81 ? -5.053 -1.781 3.953 1.00 98.31 81 LEU A O 1
ATOM 631 N N . VAL A 1 82 ? -4.200 -3.524 5.093 1.00 97.06 82 VAL A N 1
ATOM 632 C CA . VAL A 1 82 ? -5.261 -3.582 6.107 1.00 97.06 82 VAL A CA 1
ATOM 633 C C . VAL A 1 82 ? -4.808 -2.874 7.382 1.00 97.06 82 VAL A C 1
ATOM 635 O O . VAL A 1 82 ? -3.894 -3.324 8.075 1.00 97.06 82 VAL A O 1
ATOM 638 N N . LEU A 1 83 ? -5.450 -1.754 7.707 1.00 95.62 83 LEU A N 1
ATOM 639 C CA . LEU A 1 83 ? -5.214 -1.002 8.940 1.00 95.62 83 LEU A CA 1
ATOM 640 C C . LEU A 1 83 ? -6.309 -1.305 9.958 1.00 95.62 83 LEU A C 1
ATOM 642 O O . LEU A 1 83 ? -7.469 -1.435 9.596 1.00 95.62 83 LEU A O 1
ATOM 646 N N . ARG A 1 84 ? -5.972 -1.359 11.247 1.00 92.94 84 ARG A N 1
ATOM 647 C CA . ARG A 1 84 ? -6.960 -1.573 12.315 1.00 92.94 84 ARG A CA 1
ATOM 648 C C . ARG A 1 84 ? -7.248 -0.277 13.051 1.00 92.94 84 ARG A C 1
ATOM 650 O O . ARG A 1 84 ? -6.325 0.368 13.548 1.00 92.94 84 ARG A O 1
ATOM 657 N N . LEU A 1 85 ? -8.524 0.079 13.151 1.00 89.06 85 LEU A N 1
ATOM 658 C CA . LEU A 1 85 ? -8.978 1.181 13.985 1.00 89.06 85 LEU A CA 1
ATOM 659 C C . LEU A 1 85 ? -9.134 0.701 15.428 1.00 89.06 85 LEU A C 1
ATOM 661 O O . LEU A 1 85 ? -9.864 -0.256 15.699 1.00 89.06 85 LEU A O 1
ATOM 665 N N . ASP A 1 86 ? -8.477 1.382 16.367 1.00 78.62 86 ASP A N 1
ATOM 666 C CA . ASP A 1 86 ? -8.648 1.071 17.782 1.00 78.62 86 ASP A CA 1
ATOM 667 C C . ASP A 1 86 ? -10.056 1.476 18.244 1.00 78.62 86 ASP A C 1
ATOM 669 O O . ASP A 1 86 ? -10.413 2.653 18.324 1.00 78.62 86 ASP A O 1
ATOM 673 N N . SER A 1 87 ? -10.890 0.478 18.523 1.00 65.06 87 SER A N 1
ATOM 674 C CA . SER A 1 87 ? -12.289 0.662 18.902 1.00 65.06 87 SER A CA 1
ATOM 675 C C . SER A 1 87 ? -12.493 0.826 20.408 1.00 65.06 87 SER A C 1
ATOM 677 O O . SER A 1 87 ? -13.637 0.904 20.860 1.00 65.06 87 SER A O 1
ATOM 679 N N . ARG A 1 88 ? -11.425 0.808 21.217 1.00 63.16 88 ARG A N 1
ATOM 680 C CA . ARG A 1 88 ? -11.581 0.531 22.651 1.00 63.16 88 ARG A CA 1
ATOM 681 C C . ARG A 1 88 ? -12.113 1.702 23.481 1.00 63.16 88 ARG A C 1
ATOM 683 O O . ARG A 1 88 ? -12.715 1.427 24.516 1.00 63.16 88 ARG A O 1
ATOM 690 N N . LEU A 1 89 ? -11.975 2.967 23.057 1.00 53.38 89 LEU A N 1
ATOM 691 C CA . LEU A 1 89 ? -12.331 4.115 23.922 1.00 53.38 89 LEU A CA 1
ATOM 692 C C . LEU A 1 89 ? -13.056 5.297 23.242 1.00 53.38 89 LEU A C 1
ATOM 694 O O . LEU A 1 89 ? -13.932 5.897 23.858 1.00 53.38 89 LEU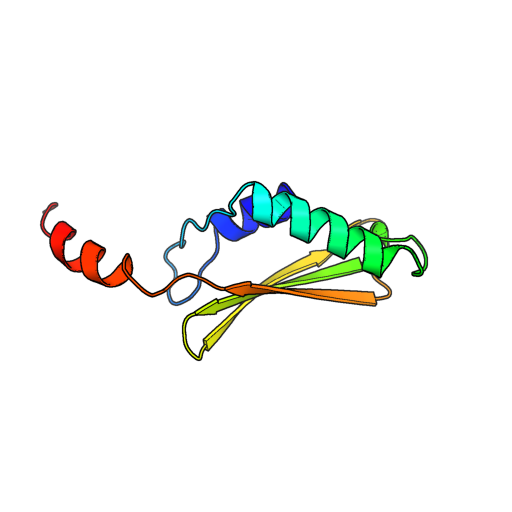 A O 1
ATOM 698 N N . TRP A 1 90 ? -12.768 5.629 21.981 1.00 58.50 90 TRP A N 1
ATOM 699 C CA . TRP A 1 90 ? -13.234 6.893 21.381 1.00 58.50 90 TRP A CA 1
ATOM 700 C C . TRP A 1 90 ? -14.745 6.983 21.054 1.00 58.50 90 TRP A C 1
ATOM 702 O O . TRP A 1 90 ? -15.351 8.009 21.369 1.00 58.50 90 TRP A O 1
ATOM 712 N N . PRO A 1 91 ? -15.416 5.942 20.507 1.00 57.22 91 PRO A N 1
ATOM 713 C CA . PRO A 1 91 ? -16.844 6.032 20.168 1.00 57.22 91 PRO A CA 1
ATOM 714 C C . PRO A 1 91 ? -17.752 6.248 21.389 1.00 57.22 91 PRO A C 1
ATOM 716 O O . PRO A 1 91 ? -18.772 6.924 21.295 1.00 57.22 91 PRO A O 1
ATOM 719 N N . LYS A 1 92 ? -17.368 5.706 22.554 1.00 54.84 92 LYS A N 1
ATOM 720 C CA . LYS A 1 92 ? -18.120 5.856 23.814 1.00 54.84 92 LYS A CA 1
ATOM 721 C C . LYS A 1 92 ? -18.015 7.270 24.387 1.00 54.84 92 LYS A C 1
ATOM 723 O O . LYS A 1 92 ? -18.955 7.749 25.008 1.00 54.84 92 LYS A O 1
ATOM 728 N N . ILE A 1 93 ? -16.887 7.937 24.147 1.00 59.25 93 ILE A N 1
ATOM 729 C CA . ILE A 1 93 ? -16.627 9.301 24.610 1.00 59.25 93 ILE A CA 1
ATOM 730 C C . ILE A 1 93 ? -17.371 10.327 23.740 1.00 59.25 93 ILE A C 1
ATOM 732 O O . ILE A 1 93 ? -17.884 11.312 24.263 1.00 59.25 93 ILE A O 1
ATOM 736 N N . GLN A 1 94 ? -17.519 10.078 22.433 1.00 61.97 94 GLN A N 1
ATOM 737 C CA . GLN A 1 94 ? -18.290 10.962 21.545 1.00 61.97 94 GLN A CA 1
ATOM 738 C C . GLN A 1 94 ? -19.745 11.138 22.004 1.00 61.97 94 GLN A C 1
ATOM 740 O O . GLN A 1 94 ? -20.267 12.250 21.951 1.00 61.97 94 GLN A O 1
ATOM 745 N N . GLY A 1 95 ? -20.381 10.079 22.520 1.00 60.72 95 GLY A N 1
ATOM 746 C CA . GLY A 1 95 ? -21.739 10.150 23.072 1.00 60.72 95 GLY A CA 1
ATOM 747 C C . GLY A 1 95 ? -21.871 11.060 24.300 1.00 60.72 95 GLY A C 1
ATOM 748 O O . GLY A 1 95 ? -22.933 11.635 24.507 1.00 60.72 95 GLY A O 1
ATOM 749 N N . LEU A 1 96 ? -20.792 11.249 25.06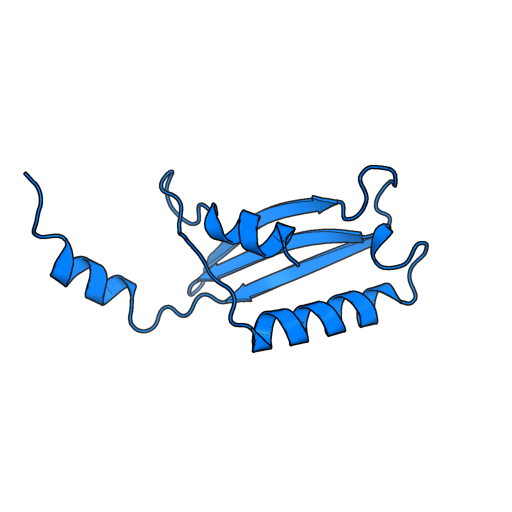9 1.00 59.91 96 LEU A N 1
ATOM 750 C CA . LEU A 1 96 ? -20.772 12.110 26.260 1.00 59.91 96 LEU A CA 1
ATOM 751 C C . LEU A 1 96 ? -20.592 13.597 25.923 1.00 59.91 96 LEU A C 1
ATOM 753 O O . LEU A 1 96 ? -21.003 14.449 26.701 1.00 59.91 96 LEU A O 1
ATOM 757 N N . PHE A 1 97 ? -20.006 13.915 24.764 1.00 60.25 97 PHE A N 1
ATOM 758 C CA . PHE A 1 97 ? -19.737 15.294 24.333 1.00 60.25 97 PHE A CA 1
ATOM 759 C C . PHE A 1 97 ? -20.641 15.775 23.189 1.00 60.25 97 PHE A C 1
ATOM 761 O O . PHE A 1 97 ? -20.488 16.897 22.717 1.00 60.25 97 PHE A O 1
ATOM 768 N N . SER A 1 98 ? -21.595 14.954 22.735 1.00 59.00 98 SER A N 1
ATOM 769 C CA . SER A 1 98 ? -22.524 15.328 21.656 1.00 59.00 98 SER A CA 1
ATOM 770 C C . SER A 1 98 ? -23.702 16.201 22.121 1.00 59.00 98 SER A C 1
ATOM 772 O O . SER A 1 98 ? -24.558 16.549 21.311 1.00 59.00 98 SER A O 1
ATOM 774 N N . SER A 1 99 ? -23.758 16.604 23.396 1.00 59.97 99 SER A N 1
ATOM 775 C CA . SER A 1 99 ? -24.692 17.629 23.869 1.00 59.97 99 SER A CA 1
ATOM 776 C C . SER A 1 99 ? -24.069 19.020 23.727 1.00 59.97 99 SER A C 1
ATOM 778 O O . SER A 1 99 ? -23.412 19.515 24.643 1.00 59.97 99 SER A O 1
ATOM 780 N N . GLY A 1 100 ? -24.278 19.654 22.575 1.00 57.72 100 GLY A N 1
ATOM 781 C CA . GLY A 1 100 ? -23.962 21.069 22.405 1.00 57.72 100 GLY A CA 1
ATOM 782 C C . GLY A 1 100 ? -23.835 21.503 20.956 1.00 57.72 100 GLY A C 1
ATOM 783 O O . GLY A 1 100 ? -22.723 21.711 20.486 1.00 57.72 100 GLY A O 1
ATOM 784 N N . SER A 1 101 ? -24.965 21.642 20.263 1.00 45.34 101 SER A N 1
ATOM 785 C CA . SER A 1 101 ? -25.317 22.815 19.441 1.00 45.34 101 SER A CA 1
ATOM 786 C C . SER A 1 101 ? -26.755 22.636 18.949 1.00 45.34 101 SER A C 1
ATOM 788 O O . SER A 1 101 ? -27.044 21.663 18.250 1.00 45.34 101 SER A O 1
ATOM 790 N N . ALA A 1 102 ? -27.625 23.543 19.396 1.00 37.81 102 ALA A N 1
ATOM 791 C CA . ALA A 1 102 ? -28.939 23.821 18.824 1.00 37.81 102 ALA A CA 1
ATOM 792 C C . ALA A 1 102 ? -28.804 24.522 17.463 1.00 37.81 102 ALA A C 1
ATOM 794 O O . ALA A 1 102 ? -27.712 25.084 17.208 1.00 37.81 102 ALA A O 1
#

Secondary structure (DSSP, 8-state):
-HHHHHHHHT--SSSSS-------HHHHHHHHHHHHHHHTTSTTGGGGEEEEEEEEETTEEEEEEEEES-TTS---EEEEEEEE---SSHHHHHHHH-----

Organism: Micrurus corallinus (NCBI:txid54390)

Radius of gyration: 16.21 Å; chains: 1; bounding box: 40×32×42 Å

Sequence (102 aa):
MKLIQVTLNKAKLYSNRPSRLCMPNELITQVSKELLHLAYREPCGLRGALIDLCVEQGKACHSVEQIAVDPSLVPTFQLTLVLRLDSRLWPKIQGLFSSGSA